Protein AF-X1A2K4-F1 (afdb_monomer_lite)

Radius of gyration: 13.7 Å; chains: 1; bounding box: 30×36×32 Å

Foldseek 3Di:
DPDDDDPPPPPQVVQVVVLVVLVVLCVVQNKDWDDPDPCLCVVLVHDPVRVVVVSNPDGSVQWDDDQDAQPVDGWGWTWGWDDRPHDIEIEIEIEDPDPDDGPDDDDPRYIYIYGD

Secondary structure (DSSP, 8-state):
----S------HHHHHHHHHHHHHHHHHH-EEEE-SSTTHHHHTT--HHHHHHHHHT--GGGEEEEEEEPSSSSSEEEEEEEEETTEEEEEEEEE-SS-PPP-----TTEEEEEE-

Organism: NCBI:txid412755

pLDDT: mean 72.5, std 13.25, range [35.81, 89.62]

Sequence (116 aa):
MIYNGSKLIKKKTEVNAFLTEFKNKASKTGIVLIRRDKNELAKLGLTKLEFDKEILSLTHKNYCRGPEPDKDFPGEIWIFGKNIDYDEYYVKLKISKKNVPCVSPSIPQSILFIIR

Structure (mmCIF, N/CA/C/O backbone):
data_AF-X1A2K4-F1
#
_entry.id   AF-X1A2K4-F1
#
loop_
_atom_site.group_PDB
_atom_site.id
_atom_site.type_symbol
_atom_site.label_atom_id
_atom_site.label_alt_id
_atom_site.label_comp_id
_atom_site.label_asym_id
_atom_site.label_entity_id
_atom_site.label_seq_id
_atom_site.pdbx_PDB_ins_code
_atom_site.Cartn_x
_atom_site.Cartn_y
_atom_site.Cartn_z
_atom_site.occupancy
_atom_site.B_iso_or_equiv
_atom_site.auth_seq_id
_atom_site.auth_comp_id
_atom_site.auth_asym_id
_atom_site.auth_atom_id
_atom_site.pdbx_PDB_model_num
ATOM 1 N N . MET A 1 1 ? 14.014 -20.651 2.622 1.00 35.81 1 MET A N 1
ATOM 2 C CA . MET A 1 1 ? 13.435 -20.783 3.977 1.00 35.81 1 MET A CA 1
ATOM 3 C C . MET A 1 1 ? 11.924 -20.793 3.827 1.00 35.81 1 MET A C 1
ATOM 5 O O . MET A 1 1 ? 11.342 -19.751 3.563 1.00 35.81 1 MET A O 1
ATOM 9 N N . ILE A 1 2 ? 11.308 -21.976 3.865 1.00 39.47 2 ILE A N 1
ATOM 10 C CA . ILE A 1 2 ? 9.851 -22.113 3.773 1.00 39.47 2 ILE A CA 1
ATOM 11 C C . ILE A 1 2 ? 9.309 -21.826 5.172 1.00 39.47 2 ILE A C 1
ATOM 13 O O . ILE A 1 2 ? 9.511 -22.619 6.090 1.00 39.47 2 ILE A O 1
ATOM 17 N N . TYR A 1 3 ? 8.712 -20.650 5.359 1.00 37.72 3 TYR A N 1
ATOM 18 C CA . TYR A 1 3 ? 8.114 -20.256 6.631 1.00 37.72 3 TYR A CA 1
ATOM 19 C C . TYR A 1 3 ? 6.857 -21.100 6.889 1.00 37.72 3 TYR A C 1
ATOM 21 O O . TYR A 1 3 ? 5.754 -20.758 6.469 1.00 37.72 3 TYR A O 1
ATOM 29 N N . ASN A 1 4 ? 7.050 -22.222 7.582 1.00 55.12 4 ASN A N 1
ATOM 30 C CA . ASN A 1 4 ? 6.008 -22.942 8.305 1.00 55.12 4 ASN A CA 1
ATOM 31 C C . ASN A 1 4 ? 5.688 -22.167 9.589 1.00 55.12 4 ASN A C 1
ATOM 33 O O . ASN A 1 4 ? 6.539 -22.035 10.464 1.00 55.12 4 ASN A O 1
ATOM 37 N N . GLY A 1 5 ? 4.466 -21.656 9.706 1.00 36.91 5 GLY A N 1
ATOM 38 C CA . GLY A 1 5 ? 4.004 -20.990 10.920 1.00 36.91 5 GLY A CA 1
ATOM 39 C C . GLY A 1 5 ? 2.614 -20.413 10.724 1.00 36.91 5 GLY A C 1
ATOM 40 O O . GLY A 1 5 ? 2.480 -19.330 10.167 1.00 36.91 5 GLY A O 1
ATOM 41 N N . SER A 1 6 ? 1.591 -21.175 11.130 1.00 42.72 6 SER A N 1
ATOM 42 C CA . SER A 1 6 ? 0.236 -20.704 11.470 1.00 42.72 6 SER A CA 1
ATOM 43 C C . SER A 1 6 ? -0.215 -19.432 10.738 1.00 42.72 6 SER A C 1
ATOM 45 O O . SER A 1 6 ? -0.193 -18.330 11.288 1.00 42.72 6 SER A O 1
ATOM 47 N N . LYS A 1 7 ? -0.625 -19.592 9.477 1.00 45.69 7 LYS A N 1
ATOM 48 C CA . LYS A 1 7 ? -1.251 -18.542 8.672 1.00 45.69 7 LYS A CA 1
ATOM 49 C C . LYS A 1 7 ? -2.515 -18.075 9.400 1.00 45.69 7 LYS A C 1
ATOM 51 O O . LYS A 1 7 ? -3.565 -18.700 9.280 1.00 45.69 7 LYS A O 1
ATOM 56 N N . LEU A 1 8 ? -2.418 -16.996 10.177 1.00 49.06 8 LEU A N 1
ATOM 57 C CA . LEU A 1 8 ? -3.569 -16.215 10.620 1.00 49.06 8 LEU A CA 1
ATOM 58 C C . LEU A 1 8 ? -4.242 -15.688 9.351 1.00 49.06 8 LEU A C 1
ATOM 60 O O . LEU A 1 8 ? -3.898 -14.627 8.829 1.00 49.06 8 LEU A O 1
ATOM 64 N N . ILE A 1 9 ? -5.176 -16.471 8.811 1.00 57.06 9 ILE A N 1
ATOM 65 C CA . ILE A 1 9 ? -6.090 -16.021 7.769 1.00 57.06 9 ILE A CA 1
ATOM 66 C C . ILE A 1 9 ? -7.009 -15.024 8.466 1.00 57.06 9 ILE A C 1
ATOM 68 O O . ILE A 1 9 ? -8.077 -15.371 8.970 1.00 57.06 9 ILE A O 1
ATOM 72 N N . LYS A 1 10 ? -6.548 -13.775 8.564 1.00 64.56 10 LYS A N 1
ATOM 73 C CA . LYS A 1 10 ? -7.403 -12.662 8.957 1.00 64.56 10 LYS A CA 1
ATOM 74 C C . LYS A 1 10 ? -8.623 -12.674 8.055 1.00 64.56 10 LYS A C 1
ATOM 76 O O . LYS A 1 10 ? -8.520 -12.977 6.859 1.00 64.56 10 LYS A O 1
ATOM 81 N N . LYS A 1 11 ? -9.797 -12.397 8.629 1.00 71.75 11 LYS A N 1
ATOM 82 C CA . LYS A 1 11 ? -11.020 -12.450 7.833 1.00 71.75 11 LYS A CA 1
ATOM 83 C C . LYS A 1 11 ? -10.867 -11.434 6.712 1.00 71.75 11 LYS A C 1
ATOM 85 O O . LYS A 1 11 ? -10.472 -10.293 6.939 1.00 71.75 11 LYS A O 1
ATOM 90 N N . LYS A 1 12 ? -11.212 -11.843 5.492 1.00 79.19 12 LYS A N 1
ATOM 91 C CA . LYS A 1 12 ? -11.243 -10.976 4.304 1.00 79.19 12 LYS A CA 1
ATOM 92 C C . LYS A 1 12 ? -11.910 -9.620 4.585 1.00 79.19 12 LYS A C 1
ATOM 94 O O . LYS A 1 12 ? -11.515 -8.610 4.012 1.00 79.19 12 LYS A O 1
ATOM 99 N N . THR A 1 13 ? -12.899 -9.603 5.477 1.00 82.31 13 THR A N 1
ATOM 100 C CA . THR A 1 13 ? -13.582 -8.401 5.960 1.00 82.31 13 THR A CA 1
ATOM 101 C C . THR A 1 13 ? -12.657 -7.424 6.686 1.00 82.31 13 THR A C 1
ATOM 103 O O . THR A 1 13 ? -12.731 -6.239 6.396 1.00 82.31 13 THR A O 1
ATOM 106 N N . GLU A 1 14 ? -11.761 -7.888 7.563 1.00 85.81 14 GLU A N 1
ATOM 107 C CA . GLU A 1 14 ? -10.800 -7.032 8.282 1.00 85.81 14 GLU A CA 1
ATOM 108 C C . GLU A 1 14 ? -9.799 -6.399 7.312 1.00 85.81 14 GLU A C 1
ATOM 110 O O . GLU A 1 14 ? -9.588 -5.190 7.330 1.00 85.81 14 GLU A O 1
ATOM 115 N N . VAL A 1 15 ? -9.243 -7.203 6.399 1.00 86.81 15 VAL A N 1
ATOM 116 C CA . VAL A 1 15 ? -8.294 -6.717 5.386 1.00 86.81 15 VAL A CA 1
ATOM 117 C C . VAL A 1 15 ? -8.955 -5.687 4.467 1.00 86.81 15 VAL A C 1
ATOM 119 O O . VAL A 1 15 ? -8.377 -4.642 4.177 1.00 86.81 15 VAL A O 1
ATOM 122 N N . ASN A 1 16 ? -10.184 -5.954 4.015 1.00 87.75 16 ASN A N 1
ATOM 123 C CA . ASN A 1 16 ? -10.932 -5.010 3.186 1.00 87.75 16 ASN A CA 1
ATOM 124 C C . ASN A 1 16 ? -11.310 -3.736 3.953 1.00 87.75 16 ASN A C 1
ATOM 126 O O . ASN A 1 16 ? -11.265 -2.656 3.364 1.00 87.75 16 ASN A O 1
ATOM 130 N N . ALA A 1 17 ? -11.666 -3.840 5.236 1.00 88.94 17 ALA A N 1
ATOM 131 C CA . ALA A 1 17 ? -11.956 -2.683 6.078 1.00 88.94 17 ALA A CA 1
ATOM 132 C C . ALA A 1 17 ? -10.715 -1.791 6.216 1.00 88.94 17 ALA A C 1
ATOM 134 O O . ALA A 1 17 ? -10.795 -0.596 5.931 1.00 88.94 17 ALA A O 1
ATOM 135 N N . PHE A 1 18 ? -9.555 -2.383 6.516 1.00 88.06 18 PHE A N 1
ATOM 136 C CA . PHE A 1 18 ? -8.282 -1.665 6.567 1.00 88.06 18 PHE A CA 1
ATOM 137 C C . PHE A 1 18 ? -7.939 -1.006 5.226 1.00 88.06 18 PHE A C 1
ATOM 139 O O . PHE A 1 18 ? -7.643 0.183 5.188 1.00 88.06 18 PHE A O 1
ATOM 146 N N . LEU A 1 19 ? -8.021 -1.739 4.108 1.00 88.50 19 LEU A N 1
ATOM 147 C CA . LEU A 1 19 ? -7.753 -1.177 2.779 1.00 88.50 19 LEU A CA 1
ATOM 148 C C . LEU A 1 19 ? -8.708 -0.027 2.440 1.00 88.50 19 LEU A C 1
ATOM 150 O O . LEU A 1 19 ? -8.291 0.947 1.822 1.00 88.50 19 LEU A O 1
ATOM 154 N N . THR A 1 20 ? -9.975 -0.122 2.842 1.00 89.62 20 THR A N 1
ATOM 155 C CA . THR A 1 20 ? -10.965 0.944 2.631 1.00 89.62 20 THR A CA 1
ATOM 156 C C . THR A 1 20 ? -10.605 2.186 3.438 1.00 89.62 20 THR A C 1
ATOM 158 O O . THR A 1 20 ? -10.602 3.290 2.894 1.00 89.62 20 THR A O 1
ATOM 161 N N . GLU A 1 21 ? -10.243 2.018 4.711 1.00 89.38 21 GLU A N 1
ATOM 162 C CA . GLU A 1 21 ? -9.789 3.120 5.560 1.00 89.38 21 GLU A CA 1
ATOM 163 C C . GLU A 1 21 ? -8.507 3.757 5.011 1.00 89.38 21 GLU A C 1
ATOM 165 O O . GLU A 1 21 ? -8.423 4.980 4.877 1.00 89.38 21 GLU A O 1
ATOM 170 N N . PHE A 1 22 ? -7.536 2.924 4.634 1.00 87.25 22 PHE A N 1
ATOM 171 C CA . PHE A 1 22 ? -6.269 3.345 4.053 1.00 87.25 22 PHE A CA 1
ATOM 172 C C . PHE A 1 22 ? -6.496 4.164 2.782 1.00 87.25 22 PHE A C 1
ATOM 174 O O . PHE A 1 22 ? -5.974 5.268 2.677 1.00 87.25 22 PHE A O 1
ATOM 181 N N . LYS A 1 23 ? -7.325 3.685 1.845 1.00 87.44 23 LYS A N 1
ATOM 182 C CA . LYS A 1 23 ? -7.644 4.401 0.598 1.00 87.44 23 LYS A CA 1
ATOM 183 C C . LYS A 1 23 ? -8.380 5.716 0.862 1.00 87.44 23 LYS A C 1
ATOM 185 O O . LYS A 1 23 ? -8.040 6.727 0.261 1.00 87.44 23 LYS A O 1
ATOM 190 N N . ASN A 1 24 ? -9.336 5.736 1.791 1.00 87.69 24 ASN A N 1
ATOM 191 C CA . ASN A 1 24 ? -10.065 6.957 2.150 1.00 87.69 24 ASN A CA 1
ATOM 192 C C . ASN A 1 24 ? -9.119 8.031 2.710 1.00 87.69 24 ASN A C 1
ATOM 194 O O . ASN A 1 24 ? -9.188 9.194 2.312 1.00 87.69 24 ASN A O 1
ATOM 198 N N . LY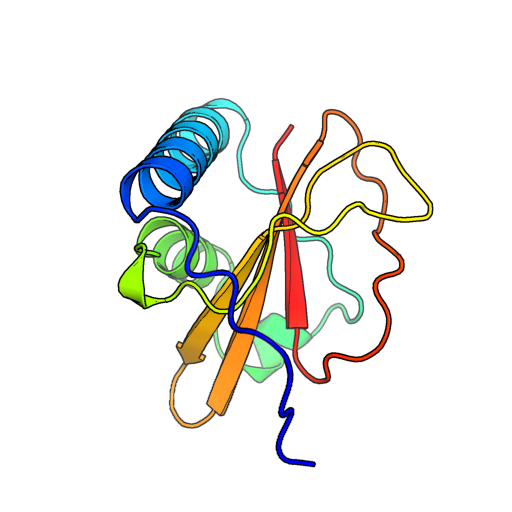S A 1 25 ? -8.188 7.637 3.588 1.00 85.94 25 LYS A N 1
ATOM 199 C CA . LYS A 1 25 ? -7.157 8.549 4.095 1.00 85.94 25 LYS A CA 1
ATOM 200 C C . LYS A 1 25 ? -6.155 8.932 3.006 1.00 85.94 25 LYS A C 1
ATOM 202 O O . LYS A 1 25 ? -5.867 10.114 2.873 1.00 85.94 25 LYS A O 1
ATOM 207 N N . ALA A 1 26 ? -5.725 7.993 2.161 1.00 83.62 26 ALA A N 1
ATOM 208 C CA . ALA A 1 26 ? -4.834 8.248 1.025 1.00 83.62 26 ALA A CA 1
ATOM 209 C C . ALA A 1 26 ? -5.382 9.343 0.106 1.00 83.62 26 ALA A C 1
ATOM 211 O O . ALA A 1 26 ? -4.646 10.245 -0.281 1.00 83.62 26 ALA A O 1
ATOM 212 N N . SER A 1 27 ? -6.680 9.294 -0.201 1.00 80.62 27 SER A N 1
ATOM 213 C CA . SER A 1 27 ? -7.345 10.300 -1.031 1.00 80.62 27 SER A CA 1
ATOM 214 C C . SER A 1 27 ? -7.429 11.679 -0.369 1.00 80.62 27 SER A C 1
ATOM 216 O O . SER A 1 27 ? -7.534 12.672 -1.079 1.00 80.62 27 SER A O 1
ATOM 218 N N . LYS A 1 28 ? -7.389 11.761 0.969 1.00 82.62 28 LYS A N 1
ATOM 219 C CA . LYS A 1 28 ? -7.496 13.021 1.726 1.00 82.62 28 LYS A CA 1
ATOM 220 C C . LYS A 1 28 ? -6.143 13.642 2.064 1.00 82.62 28 LYS A C 1
ATOM 222 O O . LYS A 1 28 ? -5.981 14.848 1.929 1.00 82.62 28 LYS A O 1
ATOM 227 N N . THR A 1 29 ? -5.201 12.840 2.555 1.00 78.75 29 THR A N 1
ATOM 228 C CA . THR A 1 29 ? -3.913 13.306 3.098 1.00 78.75 29 THR A CA 1
ATOM 229 C C . THR A 1 29 ? -2.725 12.979 2.196 1.00 78.75 29 THR A C 1
ATOM 231 O O . THR A 1 29 ? -1.640 13.528 2.393 1.00 78.75 29 THR A O 1
ATOM 234 N N . GLY A 1 30 ? -2.928 12.145 1.173 1.00 77.12 30 GLY A N 1
ATOM 235 C CA . GLY A 1 30 ? -1.872 11.648 0.300 1.00 77.12 30 GLY A CA 1
ATOM 236 C C . GLY A 1 30 ? -1.090 10.489 0.921 1.00 77.12 30 GLY A C 1
ATOM 237 O O . GLY A 1 30 ? -1.080 10.273 2.134 1.00 77.12 30 GLY A O 1
ATOM 238 N N . ILE A 1 31 ? -0.414 9.723 0.067 1.00 78.50 31 ILE A N 1
ATOM 239 C CA . ILE A 1 31 ? 0.437 8.610 0.491 1.00 78.50 31 ILE A CA 1
ATOM 240 C C . ILE A 1 31 ? 1.875 9.117 0.638 1.00 78.50 31 ILE A C 1
ATOM 242 O O . ILE A 1 31 ? 2.449 9.703 -0.289 1.00 78.50 31 ILE A O 1
ATOM 246 N N . VAL A 1 32 ? 2.476 8.889 1.809 1.00 77.69 32 VAL A N 1
ATOM 247 C CA . VAL A 1 32 ? 3.891 9.178 2.050 1.00 77.69 32 VAL A CA 1
ATOM 248 C C . VAL A 1 32 ? 4.689 7.897 1.873 1.00 77.69 32 VAL A C 1
ATOM 250 O O . VAL A 1 32 ? 4.564 6.939 2.635 1.00 77.69 32 VAL A O 1
ATOM 253 N N . LEU A 1 33 ? 5.548 7.900 0.863 1.00 73.69 33 LEU A N 1
ATOM 254 C CA . LEU A 1 33 ? 6.507 6.834 0.635 1.00 73.69 33 LEU A CA 1
ATOM 255 C C . LEU A 1 33 ? 7.733 7.037 1.536 1.00 73.69 33 LEU A C 1
ATOM 257 O O . LEU A 1 33 ? 8.482 8.001 1.363 1.00 73.69 33 LEU A O 1
ATOM 261 N N . ILE A 1 34 ? 7.959 6.108 2.463 1.00 72.56 34 ILE A N 1
ATOM 262 C CA . ILE A 1 34 ? 9.144 6.069 3.320 1.00 72.56 34 ILE A CA 1
ATOM 263 C C . ILE A 1 34 ? 10.131 5.076 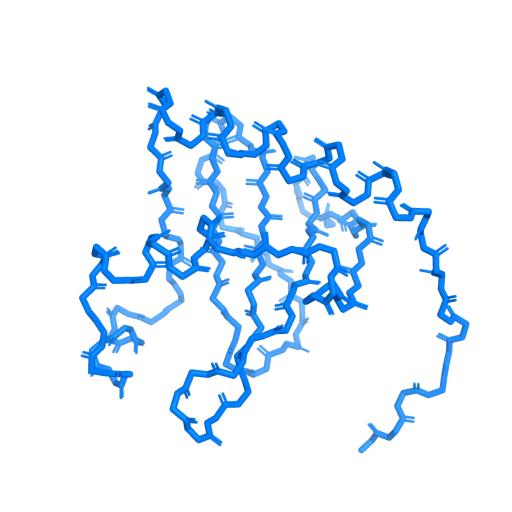2.707 1.00 72.56 34 ILE A C 1
ATOM 265 O O . ILE A 1 34 ? 10.040 3.867 2.915 1.00 72.56 34 ILE A O 1
ATOM 269 N N . ARG A 1 35 ? 11.075 5.586 1.912 1.00 65.38 35 ARG A N 1
ATOM 270 C CA . ARG A 1 35 ? 12.112 4.749 1.290 1.00 65.38 35 ARG A CA 1
ATOM 271 C C . ARG A 1 35 ? 13.276 4.539 2.248 1.00 65.38 35 ARG A C 1
ATOM 273 O O . ARG A 1 35 ? 13.703 5.489 2.903 1.00 65.38 35 ARG A O 1
ATOM 280 N N . ARG A 1 36 ? 13.839 3.329 2.255 1.00 62.09 36 ARG A N 1
ATOM 281 C CA . ARG A 1 36 ? 15.195 3.106 2.786 1.00 62.09 36 ARG A CA 1
ATOM 282 C C . ARG A 1 36 ? 16.260 3.569 1.793 1.00 62.09 36 ARG A C 1
ATOM 284 O O . ARG A 1 36 ? 17.267 4.120 2.215 1.00 62.09 36 ARG A O 1
ATOM 291 N N . ASP A 1 37 ? 16.005 3.409 0.494 1.00 62.06 37 ASP A N 1
ATOM 292 C CA . ASP A 1 37 ? 16.917 3.804 -0.581 1.00 62.06 37 ASP A CA 1
ATOM 293 C C . ASP A 1 37 ? 16.196 4.731 -1.575 1.00 62.06 37 ASP A C 1
ATOM 295 O O . ASP A 1 37 ? 15.112 4.424 -2.080 1.00 62.06 37 ASP A O 1
ATOM 299 N N . LYS A 1 38 ? 16.767 5.916 -1.840 1.00 57.97 38 LYS A N 1
ATOM 300 C CA . LYS A 1 38 ? 16.122 6.951 -2.673 1.00 57.97 38 LYS A CA 1
ATOM 301 C C . LYS A 1 38 ? 15.798 6.452 -4.087 1.00 57.97 38 LYS A C 1
ATOM 303 O O . LYS A 1 38 ? 14.837 6.946 -4.678 1.00 57.97 38 LYS A O 1
ATOM 308 N N . ASN A 1 39 ? 16.510 5.441 -4.584 1.00 63.69 39 ASN A N 1
ATOM 309 C CA . ASN A 1 39 ? 16.423 4.987 -5.967 1.00 63.69 39 ASN A CA 1
ATOM 310 C C . ASN A 1 39 ? 15.585 3.720 -6.178 1.00 63.69 39 ASN A C 1
ATOM 312 O O . ASN A 1 39 ? 15.516 3.275 -7.316 1.00 63.69 39 ASN A O 1
ATOM 316 N N . GLU A 1 40 ? 14.912 3.152 -5.168 1.00 68.44 40 GLU A N 1
ATOM 317 C CA . GLU A 1 40 ? 14.129 1.917 -5.382 1.00 68.44 40 GLU A CA 1
ATOM 318 C C . GLU A 1 40 ? 13.087 2.056 -6.489 1.00 68.44 40 GLU A C 1
ATOM 320 O O . GLU A 1 40 ? 13.120 1.277 -7.425 1.00 68.44 40 GLU A O 1
ATOM 325 N N . LEU A 1 41 ? 12.246 3.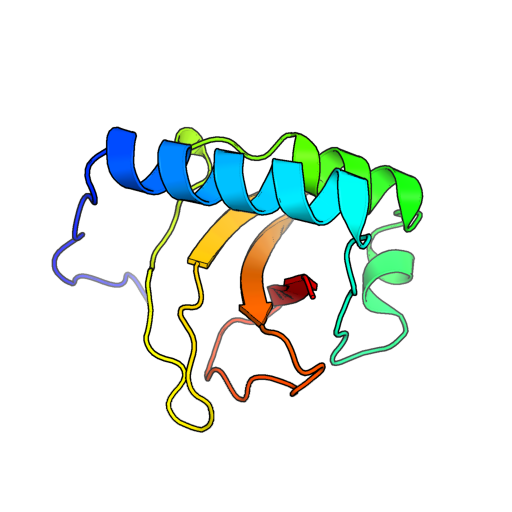094 -6.477 1.00 68.62 41 LEU A N 1
ATOM 326 C CA . LEU A 1 41 ? 11.264 3.285 -7.555 1.00 68.62 41 LEU A CA 1
ATOM 327 C C . LEU A 1 41 ? 11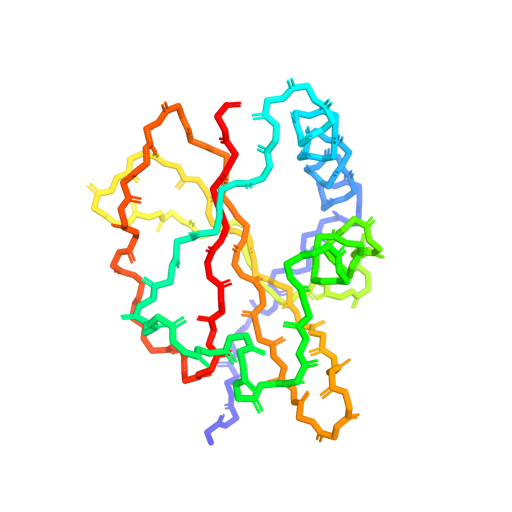.907 3.433 -8.942 1.00 68.62 41 LEU A C 1
ATOM 329 O O . LEU A 1 41 ? 11.384 2.911 -9.918 1.00 68.62 41 LEU A O 1
ATOM 333 N N . ALA A 1 42 ? 13.052 4.118 -9.017 1.00 70.75 42 ALA A N 1
ATOM 334 C CA . ALA A 1 42 ? 13.781 4.295 -10.269 1.00 70.75 42 ALA A CA 1
ATOM 335 C C . ALA A 1 42 ? 14.393 2.974 -10.761 1.00 70.75 42 ALA A C 1
ATOM 337 O O . ALA A 1 42 ? 14.416 2.732 -11.962 1.00 70.75 42 ALA A O 1
ATOM 338 N N . LYS A 1 43 ? 14.829 2.100 -9.842 1.00 71.44 43 LYS A N 1
ATOM 339 C CA . LYS A 1 43 ? 15.272 0.732 -10.156 1.00 71.44 43 LYS A CA 1
ATOM 340 C C . LYS A 1 43 ? 14.127 -0.121 -10.708 1.00 71.44 43 LYS A C 1
ATOM 342 O O . LYS A 1 43 ? 14.387 -0.980 -11.535 1.00 71.44 43 LYS A O 1
ATOM 347 N N . LEU A 1 44 ? 12.889 0.152 -10.291 1.00 70.75 44 LEU A N 1
ATOM 348 C CA . LEU A 1 44 ? 11.680 -0.487 -10.829 1.00 70.75 44 LEU A CA 1
ATOM 349 C C . LEU A 1 44 ? 11.178 0.151 -12.127 1.00 70.75 44 LEU A C 1
ATOM 351 O O . LEU A 1 44 ? 10.163 -0.278 -12.653 1.00 70.75 44 LEU A O 1
ATOM 355 N N . GLY A 1 45 ? 11.797 1.236 -12.604 1.00 74.38 45 GLY A N 1
ATOM 356 C CA . GLY A 1 45 ? 11.267 2.004 -13.734 1.00 74.38 45 GLY A CA 1
ATOM 357 C C . GLY A 1 45 ? 9.899 2.649 -13.467 1.00 74.38 45 GLY A C 1
ATOM 358 O O . GLY A 1 45 ? 9.269 3.165 -14.389 1.00 74.38 45 GLY A O 1
ATOM 359 N N . LEU A 1 46 ? 9.432 2.660 -12.214 1.00 74.75 46 LEU A N 1
ATOM 360 C CA . LEU A 1 46 ? 8.112 3.157 -11.855 1.00 74.75 46 LEU A CA 1
ATOM 361 C C . LEU A 1 46 ? 8.159 4.610 -11.393 1.00 74.75 46 LEU A C 1
ATOM 363 O O . LEU A 1 46 ? 8.962 5.024 -10.553 1.00 74.75 46 LEU A O 1
ATOM 367 N N . THR A 1 47 ? 7.208 5.393 -11.895 1.00 80.62 47 THR A N 1
ATOM 368 C CA . THR A 1 47 ? 6.968 6.751 -11.400 1.00 80.62 47 THR A CA 1
ATOM 369 C C . THR A 1 47 ? 6.167 6.691 -10.101 1.00 80.62 47 THR A C 1
ATOM 371 O O . THR A 1 47 ? 5.366 5.781 -9.903 1.00 80.62 47 THR A O 1
ATOM 374 N N . LYS A 1 48 ? 6.316 7.693 -9.221 1.00 75.88 48 LYS A N 1
ATOM 375 C CA . LYS A 1 48 ? 5.521 7.797 -7.982 1.00 75.88 48 LYS A CA 1
ATOM 376 C C . LYS A 1 48 ? 4.012 7.643 -8.241 1.00 75.88 48 LYS A C 1
ATOM 378 O O . LYS A 1 48 ? 3.345 6.955 -7.486 1.00 75.88 48 LYS A O 1
ATOM 383 N N . LEU A 1 49 ? 3.501 8.243 -9.320 1.00 80.19 49 LEU A N 1
ATOM 384 C CA . LEU A 1 49 ? 2.090 8.157 -9.711 1.00 80.19 49 LEU A CA 1
ATOM 385 C C . LEU A 1 49 ? 1.652 6.731 -10.065 1.00 80.19 49 LEU A C 1
ATOM 387 O O . LEU A 1 49 ? 0.598 6.295 -9.615 1.00 80.19 49 LEU A O 1
ATOM 391 N N . GLU A 1 50 ? 2.456 6.011 -10.849 1.00 81.06 50 GLU A N 1
ATOM 392 C CA . GLU A 1 50 ? 2.182 4.611 -11.189 1.00 81.06 50 GLU A CA 1
ATOM 393 C C . GLU A 1 50 ? 2.216 3.751 -9.928 1.00 81.06 50 GLU A C 1
ATOM 395 O O . GLU A 1 50 ? 1.294 2.984 -9.673 1.00 81.06 50 GLU A O 1
ATOM 400 N N . PHE A 1 51 ? 3.198 3.977 -9.057 1.00 77.81 51 PHE A N 1
ATOM 401 C CA . PHE A 1 51 ? 3.283 3.256 -7.795 1.00 77.81 51 PHE A CA 1
ATOM 402 C C . PHE A 1 51 ? 2.082 3.537 -6.875 1.00 77.81 51 PHE A C 1
ATOM 404 O O . PHE A 1 51 ? 1.510 2.611 -6.307 1.00 77.81 51 PHE A O 1
ATOM 411 N N . ASP A 1 52 ? 1.641 4.792 -6.759 1.00 80.25 52 ASP A N 1
ATOM 412 C CA . ASP A 1 52 ? 0.455 5.151 -5.974 1.00 80.25 52 ASP A CA 1
ATOM 413 C C . ASP A 1 52 ? -0.807 4.458 -6.530 1.00 80.25 52 ASP A C 1
ATOM 415 O O . ASP A 1 52 ? -1.614 3.939 -5.754 1.00 80.25 52 ASP A O 1
ATOM 419 N N . LYS A 1 53 ? -0.961 4.359 -7.862 1.00 83.31 53 LYS A N 1
ATOM 420 C CA . LYS A 1 53 ? -2.042 3.570 -8.489 1.00 83.31 53 LYS A CA 1
ATOM 421 C C . LYS A 1 53 ? -1.935 2.088 -8.136 1.00 83.31 53 LYS A C 1
ATOM 423 O O . LYS A 1 53 ? -2.946 1.478 -7.781 1.00 83.31 53 LYS A O 1
ATOM 428 N N . GLU A 1 54 ? -0.731 1.520 -8.169 1.00 83.50 54 GLU A N 1
ATOM 429 C CA . GLU A 1 54 ? -0.485 0.125 -7.795 1.00 83.50 54 GLU A CA 1
ATOM 430 C C . GLU A 1 54 ? -0.894 -0.156 -6.340 1.00 83.50 54 GLU A C 1
ATOM 432 O O . GLU A 1 54 ? -1.524 -1.188 -6.069 1.00 83.50 54 GLU A O 1
ATOM 437 N N . ILE A 1 55 ? -0.620 0.783 -5.425 1.00 82.25 55 ILE A N 1
ATOM 438 C CA . ILE A 1 55 ? -1.051 0.718 -4.021 1.00 82.25 55 ILE A CA 1
ATOM 439 C C . ILE A 1 55 ? -2.572 0.812 -3.899 1.00 82.25 55 ILE A C 1
ATOM 441 O O . ILE A 1 55 ? -3.194 0.012 -3.196 1.00 82.25 55 ILE A O 1
ATOM 445 N N . LEU A 1 56 ? -3.202 1.755 -4.598 1.00 83.44 56 LEU A N 1
ATOM 446 C CA . LEU A 1 56 ? -4.660 1.905 -4.593 1.00 83.44 56 LEU A CA 1
ATOM 447 C C . LEU A 1 56 ? -5.374 0.704 -5.241 1.00 83.44 56 LEU A C 1
ATOM 449 O O . LEU A 1 56 ? -6.519 0.408 -4.888 1.00 83.44 56 LEU A O 1
ATOM 453 N N . SER A 1 57 ? -4.694 -0.033 -6.119 1.00 87.00 57 SER A N 1
ATOM 454 C CA . SER A 1 57 ? -5.163 -1.283 -6.725 1.00 87.00 57 SER A CA 1
ATOM 455 C C . SER A 1 57 ? -5.092 -2.491 -5.776 1.00 87.00 57 SER A C 1
ATOM 457 O O . SER A 1 57 ? -5.736 -3.504 -6.057 1.00 87.00 57 SER A O 1
ATOM 459 N N . LEU A 1 58 ? -4.385 -2.409 -4.640 1.00 86.62 58 LEU A N 1
ATOM 460 C CA . LEU A 1 58 ? -4.268 -3.529 -3.702 1.00 86.62 58 LEU A CA 1
ATOM 461 C C . LEU A 1 58 ? -5.635 -4.024 -3.215 1.00 86.62 58 LEU A C 1
ATOM 463 O O . LEU A 1 58 ? -6.551 -3.248 -2.901 1.00 86.62 58 LEU A O 1
ATOM 467 N N . THR A 1 59 ? -5.743 -5.350 -3.125 1.00 85.75 59 THR A N 1
ATOM 468 C CA . THR A 1 59 ? -6.928 -6.063 -2.642 1.00 85.75 59 THR A CA 1
ATOM 469 C C . THR A 1 59 ? -6.551 -7.064 -1.554 1.00 85.75 59 THR A C 1
ATOM 471 O O . THR A 1 59 ? -5.384 -7.411 -1.386 1.00 85.75 59 THR A O 1
ATOM 474 N N . HIS A 1 60 ? -7.546 -7.612 -0.851 1.00 83.75 60 HIS A N 1
ATOM 475 C CA . HIS A 1 60 ? -7.328 -8.713 0.093 1.00 83.75 60 HIS A CA 1
ATOM 476 C C . HIS A 1 60 ? -6.624 -9.939 -0.513 1.00 83.75 60 HIS A C 1
ATOM 478 O O . HIS A 1 60 ? -6.087 -10.741 0.238 1.00 83.75 60 HIS A O 1
ATOM 484 N N . LYS A 1 61 ? -6.621 -10.117 -1.842 1.00 83.88 61 LYS A N 1
ATOM 485 C CA . LYS A 1 61 ? -5.895 -11.222 -2.489 1.00 83.88 61 LYS A CA 1
ATOM 486 C C . LYS A 1 61 ? -4.380 -11.033 -2.429 1.00 83.88 61 LYS A C 1
ATOM 488 O O . LYS A 1 61 ? -3.651 -12.011 -2.404 1.00 83.88 61 LYS A O 1
ATOM 493 N N . ASN A 1 62 ? -3.928 -9.782 -2.386 1.00 85.38 62 ASN A N 1
ATOM 494 C CA . ASN A 1 62 ? -2.520 -9.420 -2.256 1.00 85.38 62 ASN A CA 1
ATOM 495 C C . ASN A 1 62 ? -2.040 -9.495 -0.806 1.00 85.38 62 ASN A C 1
ATOM 497 O O . ASN A 1 62 ? -0.871 -9.261 -0.534 1.00 85.38 62 ASN A O 1
ATOM 501 N N . TYR A 1 63 ? -2.933 -9.750 0.147 1.00 86.62 63 TYR A N 1
ATOM 502 C CA . TYR A 1 63 ? -2.578 -9.769 1.553 1.00 86.62 63 TYR A CA 1
ATOM 503 C C . TYR A 1 63 ? -1.662 -10.952 1.866 1.00 86.62 63 TYR A C 1
ATOM 505 O O . TYR A 1 63 ? -2.029 -12.108 1.657 1.00 86.62 63 TYR A O 1
ATOM 513 N N . CYS A 1 64 ? -0.477 -10.642 2.389 1.00 83.69 64 CYS A N 1
ATOM 514 C CA . CYS A 1 64 ? 0.512 -11.639 2.767 1.00 83.69 64 CYS A CA 1
ATOM 515 C C . CYS A 1 64 ? 0.494 -11.877 4.281 1.00 83.69 64 CYS A C 1
ATOM 517 O O . CYS A 1 64 ? 0.316 -13.015 4.717 1.00 83.69 64 CYS A O 1
ATOM 519 N N . ARG A 1 65 ? 0.681 -10.818 5.086 1.00 80.50 65 ARG A N 1
ATOM 520 C CA . ARG A 1 65 ? 0.716 -10.901 6.558 1.00 80.50 65 ARG A CA 1
ATOM 521 C C . ARG A 1 65 ? 0.414 -9.565 7.243 1.00 80.50 65 ARG A C 1
ATOM 523 O O . ARG A 1 65 ? 0.520 -8.512 6.624 1.00 80.50 65 ARG A O 1
ATOM 530 N N . GLY A 1 66 ? 0.069 -9.610 8.527 1.00 76.62 66 GLY A N 1
ATOM 531 C CA . GLY A 1 66 ? -0.312 -8.448 9.333 1.00 76.62 66 GLY A CA 1
ATOM 532 C C . GLY A 1 66 ? -1.570 -8.710 10.179 1.00 76.62 66 GLY A C 1
ATOM 533 O O . GLY A 1 66 ? -2.023 -9.851 10.274 1.00 76.62 66 GLY A O 1
ATOM 534 N N . PRO A 1 67 ? -2.151 -7.681 10.809 1.00 79.81 67 PRO A N 1
ATOM 535 C CA . PRO A 1 67 ? -1.429 -6.516 11.309 1.00 79.81 67 PRO A CA 1
ATOM 536 C C . PRO A 1 67 ? -0.295 -6.970 12.235 1.00 79.81 67 PRO A C 1
ATOM 538 O O . PRO A 1 67 ? -0.515 -7.742 13.165 1.00 79.81 67 PRO A O 1
ATOM 541 N N . GLU A 1 68 ? 0.926 -6.518 11.970 1.00 77.62 68 GLU A N 1
ATOM 542 C CA . GLU A 1 68 ? 2.048 -6.717 12.885 1.00 77.62 68 GLU A CA 1
ATOM 543 C C . GLU A 1 68 ? 2.232 -5.459 13.733 1.00 77.62 68 GLU A C 1
ATOM 545 O O . GLU A 1 68 ? 2.242 -4.353 13.176 1.00 77.62 68 GLU A O 1
ATOM 550 N N . PRO A 1 69 ? 2.387 -5.596 15.061 1.00 69.62 69 PRO A N 1
ATOM 551 C CA . PRO A 1 69 ? 2.742 -4.465 15.894 1.00 69.62 69 PRO A CA 1
ATOM 552 C C . PRO A 1 69 ? 4.153 -4.005 15.526 1.00 69.62 69 PRO A C 1
ATOM 554 O O . PRO A 1 69 ? 5.101 -4.795 15.487 1.00 69.62 69 PRO A O 1
ATOM 557 N N . ASP A 1 70 ? 4.289 -2.715 15.247 1.00 68.31 70 ASP A N 1
ATOM 558 C CA . ASP A 1 70 ? 5.596 -2.084 15.130 1.00 68.31 70 ASP A CA 1
ATOM 559 C C . ASP A 1 70 ? 6.215 -1.997 16.538 1.00 68.31 70 ASP A C 1
ATOM 561 O O . ASP A 1 70 ? 5.615 -1.443 17.460 1.00 68.31 70 ASP A O 1
ATOM 565 N N . LYS A 1 71 ? 7.378 -2.634 16.731 1.00 62.47 71 LYS A N 1
ATOM 566 C CA . LYS A 1 71 ? 8.016 -2.768 18.053 1.00 62.47 71 LYS A CA 1
ATOM 567 C C . LYS A 1 71 ? 8.513 -1.432 18.602 1.00 62.47 71 LYS A C 1
ATOM 569 O O . LYS A 1 71 ? 8.568 -1.271 19.816 1.00 62.47 71 LYS A O 1
ATOM 574 N N . ASP A 1 72 ? 8.859 -0.499 17.719 1.00 59.22 72 ASP A N 1
ATOM 575 C CA . ASP A 1 72 ? 9.452 0.787 18.088 1.00 59.22 72 ASP A CA 1
ATOM 576 C C . ASP A 1 72 ? 8.410 1.912 18.173 1.00 59.22 72 ASP A C 1
ATOM 578 O O . ASP A 1 72 ? 8.623 2.913 18.857 1.00 59.22 72 ASP A O 1
ATOM 582 N N . PHE A 1 73 ? 7.263 1.769 17.497 1.00 64.38 73 PHE A N 1
ATOM 583 C CA . PHE A 1 73 ? 6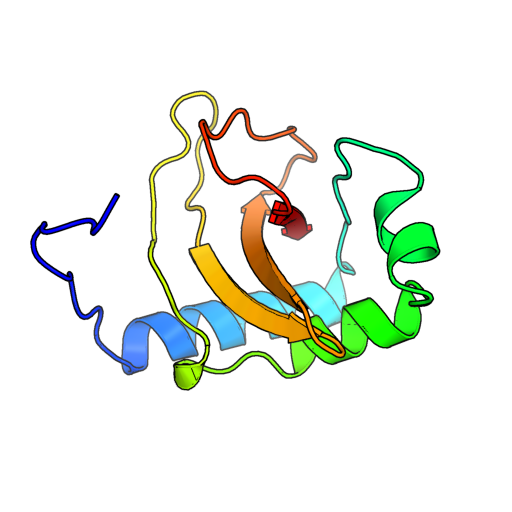.256 2.828 17.413 1.00 64.38 73 PHE A CA 1
ATOM 584 C C . PHE A 1 73 ? 4.826 2.293 17.471 1.00 64.38 73 PHE A C 1
ATOM 586 O O . PHE A 1 73 ? 4.526 1.301 16.819 1.00 64.38 73 PHE A O 1
ATOM 593 N N . PRO A 1 74 ? 3.882 3.004 18.117 1.00 67.19 74 PRO A N 1
ATOM 594 C CA . PRO A 1 74 ? 2.479 2.614 18.085 1.00 67.19 74 PRO A CA 1
ATOM 595 C C . PRO A 1 74 ? 1.957 2.618 16.643 1.00 67.19 74 PRO A C 1
ATOM 597 O O . PRO A 1 74 ? 2.033 3.626 15.932 1.00 67.19 74 PRO A O 1
ATOM 600 N N . GLY A 1 75 ? 1.439 1.475 16.205 1.00 71.88 75 GLY A N 1
ATOM 601 C CA . GLY A 1 75 ? 0.816 1.311 14.901 1.00 71.88 75 GLY A CA 1
ATOM 602 C C . GLY A 1 75 ? 0.857 -0.127 14.404 1.00 71.88 75 GLY A C 1
ATOM 603 O O . GLY A 1 75 ? 1.676 -0.936 14.836 1.00 71.88 75 GLY A O 1
ATOM 604 N N . GLU A 1 76 ? -0.035 -0.415 13.466 1.00 81.62 76 GLU A N 1
ATOM 605 C CA . GLU A 1 76 ? -0.142 -1.712 12.811 1.00 81.62 76 GLU A CA 1
ATOM 606 C C . GLU A 1 76 ? 0.456 -1.636 11.408 1.00 81.62 76 GLU A C 1
ATOM 608 O O . GLU A 1 76 ? 0.133 -0.733 10.627 1.00 81.62 76 GLU A O 1
ATOM 613 N N . ILE A 1 77 ? 1.326 -2.591 11.089 1.00 82.12 77 ILE A N 1
ATOM 614 C CA . ILE A 1 77 ? 1.911 -2.745 9.760 1.00 82.12 77 ILE A CA 1
ATOM 615 C C . ILE A 1 77 ? 1.210 -3.896 9.052 1.00 82.12 77 ILE A C 1
ATOM 617 O O . ILE A 1 77 ? 1.171 -5.026 9.539 1.00 82.12 77 ILE A O 1
ATOM 621 N N . TRP A 1 78 ? 0.693 -3.607 7.867 1.00 86.69 78 TRP A N 1
ATOM 622 C CA . TRP A 1 78 ? 0.045 -4.576 6.998 1.00 86.69 78 TRP A CA 1
ATOM 623 C C . TRP A 1 78 ? 0.919 -4.821 5.777 1.00 86.69 78 TRP A C 1
ATOM 625 O O . TRP A 1 78 ? 1.374 -3.874 5.144 1.00 86.69 78 TRP A O 1
ATOM 635 N N . ILE A 1 79 ? 1.169 -6.082 5.442 1.00 85.19 79 ILE A N 1
ATOM 636 C CA . ILE A 1 79 ? 2.099 -6.471 4.383 1.00 85.19 79 ILE A CA 1
ATOM 637 C C . ILE A 1 79 ? 1.337 -7.161 3.260 1.00 85.19 79 ILE A C 1
ATOM 639 O O . ILE A 1 79 ? 0.656 -8.172 3.464 1.00 85.19 79 ILE A O 1
ATOM 643 N N . PHE A 1 80 ? 1.500 -6.626 2.058 1.00 86.44 80 PHE A N 1
ATOM 644 C CA . PHE A 1 80 ? 0.883 -7.113 0.837 1.00 86.44 80 PHE A CA 1
ATOM 645 C C . PHE A 1 80 ? 1.964 -7.506 -0.169 1.00 86.44 80 PHE A C 1
ATOM 647 O O . PHE A 1 80 ? 2.914 -6.757 -0.364 1.00 86.44 80 PHE A O 1
ATOM 654 N N . GLY A 1 81 ? 1.823 -8.668 -0.798 1.00 86.12 81 GLY A N 1
ATOM 655 C CA . GLY A 1 81 ? 2.659 -9.098 -1.916 1.00 86.12 81 GLY A CA 1
ATOM 656 C C . GLY A 1 81 ? 2.055 -8.638 -3.241 1.00 86.12 81 GLY A C 1
ATOM 657 O O . GLY A 1 81 ? 0.858 -8.840 -3.496 1.00 86.12 81 GLY A O 1
ATOM 658 N N . LYS A 1 82 ? 2.866 -8.004 -4.086 1.00 83.12 82 LYS A N 1
ATOM 659 C CA . LYS A 1 82 ? 2.484 -7.630 -5.447 1.00 83.12 82 LYS A CA 1
ATOM 660 C C . LYS A 1 82 ? 3.634 -7.901 -6.405 1.00 83.12 82 LYS A C 1
ATOM 662 O O . LYS A 1 82 ? 4.763 -7.514 -6.140 1.00 83.12 82 LYS A O 1
ATOM 667 N N . ASN A 1 83 ? 3.313 -8.529 -7.528 1.00 78.69 83 ASN A N 1
ATOM 668 C CA . ASN A 1 83 ? 4.262 -8.694 -8.618 1.00 78.69 83 ASN A CA 1
ATOM 669 C C . ASN A 1 83 ? 4.286 -7.400 -9.426 1.00 78.69 83 ASN A C 1
ATOM 671 O O . ASN A 1 83 ? 3.234 -6.951 -9.888 1.00 78.69 83 ASN A O 1
ATOM 675 N N . ILE A 1 84 ? 5.464 -6.800 -9.539 1.00 72.81 84 ILE A N 1
ATOM 676 C CA . ILE A 1 84 ? 5.719 -5.649 -10.400 1.00 72.81 84 ILE A CA 1
ATOM 677 C C . ILE A 1 84 ? 6.732 -6.136 -11.428 1.00 72.81 84 ILE A C 1
ATOM 679 O O . ILE A 1 84 ? 7.816 -6.583 -11.061 1.00 72.81 84 ILE A O 1
ATOM 683 N N . ASP A 1 85 ? 6.339 -6.103 -12.698 1.00 72.62 85 ASP A N 1
ATOM 684 C CA . ASP A 1 85 ? 7.059 -6.749 -13.796 1.00 72.62 85 ASP A CA 1
ATOM 685 C C . ASP A 1 85 ? 7.293 -8.249 -13.541 1.00 72.62 85 ASP A C 1
ATOM 687 O O . ASP A 1 85 ? 6.352 -9.044 -13.621 1.00 72.62 85 ASP A O 1
ATOM 691 N N . TYR A 1 86 ? 8.533 -8.631 -13.228 1.00 72.38 86 TYR A N 1
ATOM 692 C CA . TYR A 1 86 ? 8.976 -10.016 -13.029 1.00 72.38 86 TYR A CA 1
ATOM 693 C C . TYR A 1 86 ? 9.373 -10.323 -11.580 1.00 72.38 86 TYR A C 1
ATOM 695 O O . TYR A 1 86 ? 9.653 -11.478 -11.260 1.00 72.38 86 TYR A O 1
ATOM 703 N N . ASP A 1 87 ? 9.378 -9.311 -10.712 1.00 74.88 87 ASP A N 1
ATOM 704 C CA . ASP A 1 87 ? 9.837 -9.412 -9.332 1.00 74.88 87 ASP A CA 1
ATOM 705 C C . ASP A 1 87 ? 8.658 -9.292 -8.348 1.00 74.88 87 ASP A C 1
ATOM 707 O O . ASP A 1 87 ? 7.708 -8.520 -8.535 1.00 74.88 87 ASP A O 1
ATOM 711 N N . GLU A 1 88 ? 8.714 -10.071 -7.265 1.00 77.06 88 GLU A N 1
ATOM 712 C CA . GLU A 1 88 ? 7.727 -10.019 -6.187 1.00 77.06 88 GLU A CA 1
ATOM 713 C C . GLU A 1 88 ? 8.129 -8.957 -5.156 1.00 77.06 88 GLU A C 1
ATOM 715 O O . GLU A 1 88 ? 9.116 -9.101 -4.433 1.00 77.06 88 GLU A O 1
ATOM 720 N N . TYR A 1 89 ? 7.325 -7.901 -5.041 1.00 77.62 89 TYR A N 1
ATOM 721 C CA . TYR A 1 89 ? 7.525 -6.833 -4.067 1.00 77.62 89 TYR A CA 1
ATOM 722 C C . TYR A 1 89 ? 6.576 -6.951 -2.888 1.00 77.62 89 TYR A C 1
ATOM 724 O O . TYR A 1 89 ? 5.378 -7.213 -3.020 1.00 77.62 89 TYR A O 1
ATOM 732 N N . TYR A 1 90 ? 7.111 -6.638 -1.711 1.00 81.06 90 TYR A N 1
ATOM 733 C CA . TYR A 1 90 ? 6.329 -6.549 -0.489 1.00 81.06 90 TYR A CA 1
ATOM 734 C C . TYR A 1 90 ? 6.028 -5.091 -0.163 1.00 81.06 90 TYR A C 1
ATOM 736 O O . TYR A 1 90 ? 6.904 -4.306 0.205 1.00 81.06 90 TYR A O 1
ATOM 744 N N . VAL A 1 91 ? 4.757 -4.729 -0.247 1.00 80.88 91 VAL A N 1
ATOM 745 C CA . VAL A 1 91 ? 4.247 -3.426 0.153 1.00 80.88 91 VAL A CA 1
ATOM 746 C C . VAL A 1 91 ? 3.872 -3.469 1.627 1.00 80.88 91 VAL A C 1
ATOM 748 O O . VAL A 1 91 ? 2.965 -4.198 2.029 1.00 80.88 91 VAL A O 1
ATOM 751 N N . LYS A 1 92 ? 4.527 -2.639 2.435 1.00 83.50 92 LYS A N 1
ATOM 752 C CA . LYS A 1 92 ? 4.166 -2.420 3.838 1.00 83.50 92 LYS A CA 1
ATOM 753 C C . LYS A 1 92 ? 3.302 -1.165 3.944 1.00 83.50 92 LYS A C 1
ATOM 755 O O . LYS A 1 92 ? 3.756 -0.078 3.598 1.00 83.50 92 LYS A O 1
ATOM 760 N N . LEU A 1 93 ? 2.077 -1.305 4.436 1.00 85.06 93 LEU A N 1
ATOM 761 C CA . LEU A 1 93 ? 1.133 -0.217 4.678 1.00 85.06 93 LEU A CA 1
ATOM 762 C C . LEU A 1 93 ? 1.011 0.050 6.176 1.00 85.06 93 LEU A C 1
ATOM 764 O O . LEU A 1 93 ? 0.791 -0.873 6.962 1.00 85.06 93 LEU A O 1
ATOM 768 N N . LYS A 1 94 ? 1.111 1.321 6.563 1.00 84.06 94 LYS A N 1
ATOM 769 C CA . LYS A 1 94 ? 0.909 1.785 7.937 1.00 84.06 94 LYS A CA 1
ATOM 770 C C . LYS A 1 94 ? 0.069 3.059 7.937 1.00 84.06 94 LYS A C 1
ATOM 772 O O . LYS A 1 94 ? 0.304 3.974 7.150 1.00 84.06 94 LYS A O 1
ATOM 777 N N . ILE A 1 95 ? -0.886 3.143 8.855 1.00 82.31 95 ILE A N 1
ATOM 778 C CA . ILE A 1 95 ? -1.625 4.379 9.137 1.00 82.31 95 ILE A CA 1
ATOM 779 C C . ILE A 1 95 ? -0.996 4.988 10.392 1.00 82.31 95 ILE A C 1
ATOM 781 O O . ILE A 1 95 ? -1.080 4.412 11.474 1.00 82.31 95 ILE A O 1
ATOM 785 N N . SER A 1 96 ? -0.313 6.122 10.254 1.00 74.31 96 SER A N 1
ATOM 786 C CA . SER A 1 96 ? 0.367 6.792 11.362 1.00 74.31 96 SER A CA 1
ATOM 787 C C . SER A 1 96 ? 0.342 8.300 11.175 1.00 74.31 96 SER A C 1
ATOM 789 O O . SER A 1 96 ? 0.777 8.827 10.157 1.00 74.31 96 SER A O 1
ATOM 791 N N . LYS A 1 97 ? -0.046 9.016 12.233 1.00 66.44 97 LYS A N 1
ATOM 792 C CA . LYS A 1 97 ? -0.042 10.488 12.259 1.00 66.44 97 LYS A CA 1
ATOM 793 C C . LYS A 1 97 ? 1.368 11.090 12.129 1.00 66.44 97 LYS A C 1
ATOM 795 O O . LYS A 1 97 ? 1.509 12.278 11.844 1.00 66.44 97 LYS A O 1
ATOM 800 N N . LYS A 1 98 ? 2.417 10.291 12.369 1.00 65.19 98 LYS A N 1
ATOM 801 C CA . LYS A 1 98 ? 3.828 10.694 12.276 1.00 65.19 98 LYS A CA 1
ATOM 802 C C . LYS A 1 98 ? 4.549 9.908 11.178 1.00 65.19 98 LYS A C 1
ATOM 804 O O . LYS A 1 98 ? 4.366 8.695 11.067 1.00 65.19 98 LYS A O 1
ATOM 809 N N . ASN A 1 99 ? 5.435 10.591 10.448 1.00 63.25 99 ASN A N 1
ATOM 810 C CA . ASN A 1 99 ? 6.346 10.003 9.457 1.00 63.25 99 ASN A CA 1
ATOM 811 C C . ASN A 1 99 ? 7.517 9.291 10.160 1.00 63.25 99 ASN A C 1
ATOM 813 O O . ASN A 1 99 ? 8.674 9.658 9.979 1.00 63.25 99 ASN A O 1
ATOM 817 N N . VAL A 1 100 ? 7.213 8.333 11.034 1.00 62.03 100 VAL A N 1
ATOM 818 C CA . VAL A 1 100 ? 8.234 7.572 11.759 1.00 62.03 100 VAL A CA 1
ATOM 819 C C . VAL A 1 100 ? 8.691 6.396 10.895 1.00 62.03 100 VAL A C 1
ATOM 821 O O . VAL A 1 100 ? 7.854 5.569 10.526 1.00 62.03 100 VAL A O 1
ATOM 824 N N . PRO A 1 101 ? 9.982 6.310 10.529 1.00 59.41 101 PRO A N 1
ATOM 825 C CA . PRO A 1 101 ? 10.488 5.155 9.805 1.00 59.41 101 PRO A CA 1
ATOM 826 C C . PRO A 1 101 ? 10.322 3.910 10.679 1.00 59.41 101 PRO A C 1
ATOM 828 O O . PRO A 1 101 ? 10.820 3.869 11.800 1.00 59.41 101 PRO A O 1
ATOM 831 N N . CYS A 1 102 ? 9.600 2.901 10.182 1.00 55.59 102 CYS A N 1
ATOM 832 C CA . CYS A 1 102 ? 9.478 1.645 10.915 1.00 55.59 102 CYS A CA 1
ATOM 833 C C . CYS A 1 102 ? 10.765 0.827 10.759 1.00 55.59 102 CYS A C 1
ATOM 835 O O . CYS A 1 102 ? 11.254 0.609 9.639 1.00 55.59 102 CYS A O 1
ATOM 837 N N . VAL A 1 103 ? 11.288 0.316 11.869 1.00 53.06 103 VAL A N 1
ATOM 838 C CA . VAL A 1 103 ? 12.429 -0.604 11.875 1.00 53.06 103 VAL A CA 1
ATOM 839 C C . VAL A 1 103 ? 11.882 -2.031 11.891 1.00 53.06 103 VAL A C 1
ATOM 841 O O . VAL A 1 103 ? 11.990 -2.774 12.854 1.00 53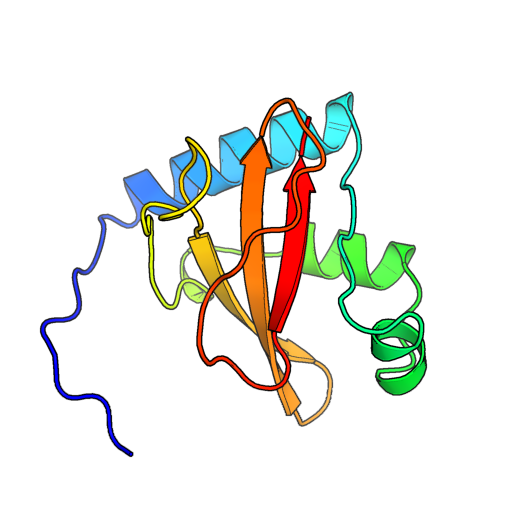.06 103 VAL A O 1
ATOM 844 N N . SER A 1 104 ? 11.231 -2.435 10.797 1.00 50.06 104 SER A N 1
ATOM 845 C CA . SER A 1 104 ? 10.802 -3.830 10.642 1.00 50.06 104 SER A CA 1
ATOM 846 C C . SER A 1 104 ? 11.983 -4.701 10.173 1.00 50.06 104 SER A C 1
ATOM 848 O O . SER A 1 104 ? 12.611 -4.362 9.154 1.00 50.06 104 SER A O 1
ATOM 850 N N . PRO A 1 105 ? 12.302 -5.811 10.872 1.00 44.69 105 PRO A N 1
ATOM 851 C CA . PRO A 1 105 ? 13.360 -6.718 10.449 1.00 44.69 105 PRO A CA 1
ATOM 852 C C . PRO A 1 105 ? 12.958 -7.469 9.166 1.00 44.69 105 PRO A C 1
ATOM 854 O O . PRO A 1 105 ? 11.793 -7.810 8.958 1.00 44.69 105 PRO A O 1
ATOM 857 N N . SER A 1 106 ? 13.953 -7.692 8.300 1.00 52.38 106 SER A N 1
ATOM 858 C CA . SER A 1 106 ? 14.024 -8.822 7.355 1.00 52.38 106 SER A CA 1
ATOM 859 C C . SER A 1 106 ? 12.885 -9.020 6.334 1.00 52.38 106 SER A C 1
ATOM 861 O O . SER A 1 106 ? 12.305 -10.098 6.252 1.00 52.38 106 SER A O 1
ATOM 863 N N . ILE A 1 107 ? 12.641 -8.035 5.456 1.00 54.88 107 ILE A N 1
ATOM 864 C CA . ILE A 1 107 ? 12.138 -8.340 4.100 1.00 54.88 107 ILE A CA 1
ATOM 865 C C . ILE A 1 107 ? 13.031 -7.613 3.079 1.00 54.88 107 ILE A C 1
ATOM 867 O O . ILE A 1 107 ? 13.007 -6.378 3.050 1.00 54.88 107 ILE A O 1
ATOM 871 N N . PRO A 1 108 ? 13.867 -8.331 2.303 1.00 52.09 108 PRO A N 1
ATOM 872 C CA . PRO A 1 108 ? 14.557 -7.739 1.161 1.00 52.09 108 PRO A CA 1
ATOM 873 C C . PRO A 1 108 ? 13.517 -7.272 0.129 1.00 52.09 108 PRO A C 1
ATOM 875 O O . PRO A 1 108 ? 12.508 -7.940 -0.056 1.00 52.09 108 PRO A O 1
ATOM 878 N N . GLN A 1 109 ? 13.733 -6.102 -0.488 1.00 59.41 109 GLN A N 1
ATOM 879 C CA . GLN A 1 109 ? 12.827 -5.498 -1.487 1.00 59.41 109 GLN A CA 1
ATOM 880 C C . GLN A 1 109 ? 11.420 -5.121 -0.964 1.00 59.41 109 GLN A C 1
ATOM 882 O O . GLN A 1 109 ? 10.421 -5.225 -1.676 1.00 59.41 109 GLN A O 1
ATOM 887 N N . SER A 1 110 ? 11.308 -4.666 0.293 1.00 59.28 110 SER A N 1
ATOM 888 C CA . SER A 1 110 ? 10.036 -4.150 0.824 1.00 59.28 110 SER A CA 1
ATOM 889 C C . SER A 1 110 ? 9.950 -2.627 0.793 1.00 59.28 110 SER A C 1
ATOM 891 O O . SER A 1 110 ? 10.811 -1.959 1.369 1.00 59.28 110 SER A O 1
ATOM 893 N N . ILE A 1 111 ? 8.856 -2.096 0.250 1.00 68.00 111 ILE A N 1
ATOM 894 C CA . ILE A 1 111 ? 8.595 -0.657 0.169 1.00 68.00 111 ILE A CA 1
ATOM 895 C C . ILE A 1 111 ? 7.580 -0.270 1.252 1.00 68.00 111 ILE A C 1
ATOM 897 O O . ILE A 1 111 ? 6.506 -0.868 1.351 1.00 68.00 111 ILE A O 1
ATOM 901 N N . LEU A 1 112 ? 7.926 0.713 2.091 1.00 66.75 112 LEU A N 1
ATOM 902 C CA . LEU A 1 112 ? 7.099 1.152 3.216 1.00 66.75 112 LEU A CA 1
ATOM 903 C C . LEU A 1 112 ? 6.326 2.431 2.896 1.00 66.75 112 LEU A C 1
ATOM 905 O O . LEU A 1 112 ? 6.903 3.453 2.525 1.00 66.75 112 LEU A O 1
ATOM 909 N N . PHE A 1 113 ? 5.025 2.398 3.166 1.00 68.50 113 PHE A N 1
ATOM 910 C CA . PHE A 1 113 ? 4.124 3.530 3.020 1.00 68.50 113 PHE A CA 1
ATOM 911 C C . PHE A 1 113 ? 3.463 3.889 4.337 1.00 68.50 113 PHE A C 1
ATOM 913 O O . PHE A 1 113 ? 2.993 3.026 5.083 1.00 68.50 113 PHE A O 1
ATOM 920 N N . ILE A 1 114 ? 3.399 5.193 4.584 1.00 64.25 114 ILE A N 1
ATOM 921 C CA . ILE A 1 114 ? 2.734 5.777 5.737 1.00 64.25 114 ILE A CA 1
ATOM 922 C C . ILE A 1 114 ? 1.679 6.766 5.250 1.00 64.25 114 ILE A C 1
ATOM 924 O O . ILE A 1 114 ? 1.946 7.607 4.393 1.00 64.25 114 ILE A O 1
ATOM 928 N N . ILE A 1 115 ? 0.481 6.675 5.819 1.00 62.31 115 ILE A N 1
ATOM 929 C CA . ILE A 1 115 ? -0.582 7.668 5.636 1.00 62.31 115 ILE A CA 1
ATOM 930 C C . ILE A 1 115 ? -0.808 8.429 6.938 1.00 62.31 115 ILE A C 1
ATOM 932 O O . ILE A 1 115 ? -0.867 7.803 8.000 1.00 62.31 115 ILE A O 1
ATOM 936 N N . ARG A 1 116 ? -0.957 9.756 6.822 1.00 59.34 116 ARG A N 1
ATOM 937 C CA . ARG A 1 116 ? -1.254 10.684 7.925 1.00 59.34 116 ARG A CA 1
ATOM 938 C C . ARG A 1 116 ? -2.734 10.719 8.277 1.00 59.34 116 ARG A C 1
ATOM 940 O O . ARG A 1 116 ? -3.559 10.713 7.334 1.00 59.34 116 ARG A O 1
#